Protein AF-A0A7K3A2Q9-F1 (afdb_monomer)

Structure (mmCIF, N/CA/C/O backbone):
data_AF-A0A7K3A2Q9-F1
#
_entry.id   AF-A0A7K3A2Q9-F1
#
loop_
_atom_site.group_PDB
_atom_site.id
_atom_site.type_symbol
_atom_site.label_atom_id
_atom_site.label_alt_id
_atom_site.label_comp_id
_atom_site.label_asym_id
_atom_site.label_entity_id
_atom_site.label_seq_id
_atom_site.pdbx_PDB_ins_code
_atom_site.Cartn_x
_atom_site.Cartn_y
_atom_site.Cartn_z
_atom_site.occupancy
_atom_site.B_iso_or_equiv
_atom_site.auth_seq_id
_atom_site.auth_comp_id
_atom_site.auth_asym_id
_atom_site.auth_atom_id
_atom_site.pdbx_PDB_model_num
ATOM 1 N N . MET A 1 1 ? -12.074 42.779 8.458 1.00 55.81 1 MET A N 1
ATOM 2 C CA . MET A 1 1 ? -11.005 41.760 8.423 1.00 55.81 1 MET A CA 1
ATOM 3 C C . MET A 1 1 ? -11.491 40.590 9.253 1.00 55.81 1 MET A C 1
ATOM 5 O O . MET A 1 1 ? -11.545 40.729 10.466 1.00 55.81 1 MET A O 1
ATOM 9 N N . SER A 1 2 ? -11.960 39.518 8.614 1.00 61.59 2 SER A N 1
ATOM 10 C CA . SER A 1 2 ? -12.321 38.290 9.330 1.00 61.59 2 SER A CA 1
ATOM 11 C C . SER A 1 2 ? -11.046 37.541 9.696 1.00 61.59 2 SER A C 1
ATOM 13 O O . SER A 1 2 ? -10.139 37.434 8.872 1.00 61.59 2 SER A O 1
ATOM 15 N N . GLU A 1 3 ? -10.976 37.063 10.931 1.00 60.19 3 GLU A N 1
ATOM 16 C CA . GLU A 1 3 ? -9.910 36.188 11.411 1.00 60.19 3 GLU A CA 1
ATOM 17 C C . GLU A 1 3 ? -9.916 34.888 10.581 1.00 60.19 3 GLU A C 1
ATOM 19 O O . GLU A 1 3 ? -11.001 34.361 10.300 1.00 60.19 3 GLU A O 1
ATOM 24 N N . PRO A 1 4 ? -8.758 34.387 10.110 1.00 59.84 4 PRO A N 1
ATOM 25 C CA . PRO A 1 4 ? -8.719 33.116 9.398 1.00 59.84 4 PRO A CA 1
ATOM 26 C C . PRO A 1 4 ? -9.233 32.008 10.323 1.00 59.84 4 PRO A C 1
ATOM 28 O O . PRO A 1 4 ? -8.858 31.946 11.493 1.00 59.84 4 PRO A O 1
ATOM 31 N N . ALA A 1 5 ? -10.105 31.139 9.801 1.00 63.72 5 ALA A N 1
ATOM 32 C CA . ALA A 1 5 ? -10.581 29.979 10.547 1.00 63.72 5 ALA A CA 1
ATOM 33 C C . ALA A 1 5 ? -9.376 29.172 11.066 1.00 63.72 5 ALA A C 1
ATOM 35 O O . ALA A 1 5 ? -8.396 29.020 10.328 1.00 63.72 5 ALA A O 1
ATOM 36 N N . PRO A 1 6 ? -9.417 28.661 12.310 1.00 59.66 6 PRO A N 1
ATOM 37 C CA . PRO A 1 6 ? -8.293 27.933 12.876 1.00 59.66 6 PRO A CA 1
ATOM 38 C C . PRO A 1 6 ? -7.925 26.760 11.966 1.00 59.66 6 PRO A C 1
ATOM 40 O O . PRO A 1 6 ? -8.789 25.977 11.561 1.00 59.66 6 PRO A O 1
ATOM 43 N N . SER A 1 7 ? -6.636 26.644 11.644 1.00 63.34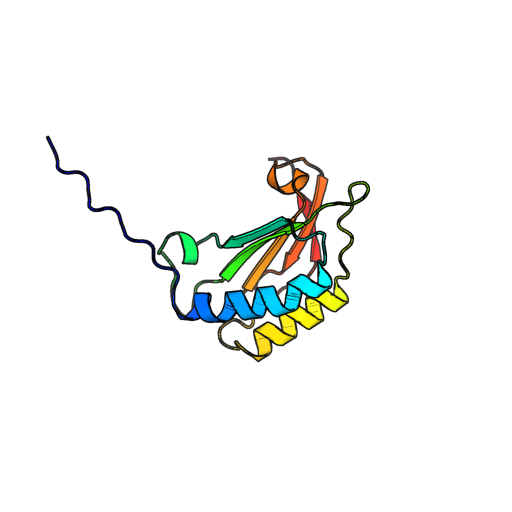 7 SER A N 1
ATOM 44 C CA . SER A 1 7 ? -6.084 25.534 10.874 1.00 63.34 7 SER A CA 1
ATOM 45 C C . SER A 1 7 ? -6.502 24.222 11.533 1.00 63.34 7 SER A C 1
ATOM 47 O O . SER A 1 7 ? -6.108 23.937 12.666 1.00 63.34 7 SER A O 1
ATOM 49 N N . ARG A 1 8 ? -7.326 23.418 10.854 1.00 66.94 8 ARG A N 1
ATOM 50 C CA . ARG A 1 8 ? -7.749 22.118 11.382 1.00 66.94 8 ARG A CA 1
ATOM 51 C C . ARG A 1 8 ? -6.508 21.234 11.491 1.00 66.94 8 ARG A C 1
ATOM 53 O O . ARG A 1 8 ? -5.922 20.864 10.478 1.00 66.94 8 ARG A O 1
ATOM 60 N N . GLN A 1 9 ? -6.089 20.919 12.713 1.00 69.69 9 GLN A N 1
ATOM 61 C CA . GLN A 1 9 ? -4.952 20.034 12.944 1.00 69.69 9 GLN A CA 1
ATOM 62 C C . GLN A 1 9 ? -5.356 18.606 12.570 1.00 69.69 9 GLN A C 1
ATOM 64 O O . GLN A 1 9 ? -6.026 17.909 13.334 1.00 69.69 9 GLN A O 1
ATOM 69 N N . ILE A 1 10 ? -4.984 18.175 11.367 1.00 83.88 10 ILE A N 1
ATOM 70 C CA . ILE A 1 10 ? -5.232 16.809 10.917 1.00 83.88 10 ILE A CA 1
ATOM 71 C C . ILE A 1 10 ? -4.251 15.893 11.648 1.00 83.88 10 ILE A C 1
ATOM 73 O O . ILE A 1 10 ? -3.036 16.047 11.550 1.00 83.88 10 ILE A O 1
ATOM 77 N N . THR A 1 11 ? -4.793 14.951 12.416 1.00 90.31 11 THR A N 1
ATOM 78 C CA . THR A 1 11 ? -4.011 13.936 13.122 1.00 90.31 11 THR A CA 1
ATOM 79 C C . THR A 1 11 ? -4.411 12.567 12.607 1.00 90.31 11 THR A C 1
ATOM 81 O O . THR A 1 11 ? -5.581 12.196 12.690 1.00 90.31 11 THR A O 1
ATOM 84 N N . VAL A 1 12 ? -3.436 11.797 12.122 1.00 94.81 12 VAL A N 1
ATOM 85 C CA . VAL A 1 12 ? -3.676 10.418 11.686 1.00 94.81 12 VAL A CA 1
ATOM 86 C C . VAL A 1 12 ? -4.189 9.592 12.879 1.00 94.81 12 VAL A C 1
ATOM 88 O O . VAL A 1 12 ? -3.532 9.576 13.931 1.00 94.81 12 VAL A O 1
ATOM 91 N N . PRO A 1 13 ? -5.330 8.886 12.750 1.00 95.50 13 PRO A N 1
ATOM 92 C CA . PRO A 1 13 ? -5.913 8.112 13.842 1.00 95.50 13 PRO A CA 1
ATOM 93 C C . PRO A 1 13 ? -4.936 7.087 14.428 1.00 95.50 13 PRO A C 1
ATOM 95 O O . PRO A 1 13 ? -4.197 6.424 13.702 1.00 95.50 13 PRO A O 1
ATOM 98 N N . VAL A 1 14 ? -4.970 6.885 15.750 1.00 95.62 14 VAL A N 1
ATOM 99 C CA . VAL A 1 14 ? -4.064 5.945 16.448 1.00 95.62 14 VAL A CA 1
ATOM 100 C C . VAL A 1 14 ? -4.160 4.521 15.893 1.00 95.62 14 VAL A C 1
ATOM 102 O O . VAL A 1 14 ? -3.146 3.838 15.803 1.00 95.62 14 VAL A O 1
ATOM 105 N N . SER A 1 15 ? -5.358 4.072 15.507 1.00 95.50 15 SER A N 1
ATOM 106 C CA . SER A 1 15 ? -5.550 2.758 14.882 1.00 95.50 15 SER A CA 1
ATOM 107 C C . SER A 1 15 ? -4.810 2.643 13.551 1.00 95.50 15 SER A C 1
ATOM 109 O O . SER A 1 15 ? -4.138 1.647 13.333 1.00 95.50 15 SER A O 1
ATOM 111 N N . VAL A 1 16 ? -4.860 3.680 12.711 1.00 97.12 16 VAL A N 1
ATOM 112 C CA . VAL A 1 16 ? -4.147 3.726 11.424 1.00 97.12 16 VAL A CA 1
ATOM 113 C C . VAL A 1 16 ? -2.636 3.761 11.659 1.00 97.12 16 VAL A C 1
ATOM 115 O O . VAL A 1 16 ? -1.899 2.959 11.095 1.00 97.12 16 VAL A O 1
ATOM 118 N N . ARG A 1 17 ? -2.166 4.608 12.586 1.00 96.50 17 ARG A N 1
ATOM 119 C CA . ARG A 1 17 ? -0.741 4.714 12.957 1.00 96.50 17 ARG A CA 1
ATOM 120 C C . ARG A 1 17 ? -0.123 3.404 13.455 1.00 96.50 17 ARG A C 1
ATOM 122 O O . ARG A 1 17 ? 1.095 3.283 13.424 1.00 96.50 17 ARG A O 1
ATOM 129 N N . ARG A 1 18 ? -0.932 2.461 13.946 1.00 96.25 18 ARG A N 1
ATOM 130 C CA . ARG A 1 18 ? -0.473 1.126 14.360 1.00 96.25 18 ARG A CA 1
ATOM 131 C C . ARG A 1 18 ? -0.341 0.155 13.188 1.00 96.25 18 ARG A C 1
ATOM 133 O O . ARG A 1 18 ? 0.534 -0.693 13.236 1.00 96.25 18 ARG A O 1
ATOM 140 N N . VAL A 1 19 ? -1.174 0.289 12.157 1.00 97.88 19 VAL A N 1
ATOM 141 C CA . VAL A 1 19 ? -1.143 -0.589 10.976 1.00 97.88 19 VAL A CA 1
ATOM 142 C C . VAL A 1 19 ? -0.002 -0.209 10.033 1.00 97.88 19 VAL A C 1
ATOM 144 O O . VAL A 1 19 ? 0.670 -1.090 9.513 1.00 97.88 19 VAL A O 1
ATOM 147 N N . LEU A 1 20 ? 0.241 1.092 9.820 1.00 97.50 20 LEU A N 1
ATOM 148 C CA . LEU A 1 20 ? 1.189 1.560 8.796 1.00 97.50 20 LEU A CA 1
ATOM 149 C C . LEU A 1 20 ? 2.625 1.019 8.958 1.00 97.50 20 LEU A C 1
ATOM 151 O O . LEU A 1 20 ? 3.186 0.579 7.955 1.00 97.50 20 LEU A O 1
ATOM 155 N N . PRO A 1 21 ? 3.239 0.995 10.159 1.00 97.25 21 PRO A N 1
ATOM 156 C CA . PRO A 1 21 ? 4.584 0.440 10.320 1.00 97.25 21 PRO A CA 1
ATOM 157 C C . PRO A 1 21 ? 4.644 -1.059 10.022 1.00 97.25 21 PRO A C 1
ATOM 159 O O . PRO A 1 21 ? 5.589 -1.513 9.381 1.00 97.25 21 PRO A O 1
ATOM 162 N N . ASP A 1 22 ? 3.628 -1.817 10.440 1.00 97.94 22 ASP A N 1
ATOM 163 C CA . ASP A 1 22 ? 3.551 -3.259 10.195 1.00 97.94 22 ASP A CA 1
ATOM 164 C C . ASP A 1 22 ? 3.330 -3.551 8.708 1.00 97.94 22 ASP A C 1
ATOM 166 O O . ASP A 1 22 ? 3.957 -4.458 8.161 1.00 97.94 22 ASP A O 1
ATOM 170 N N . LEU A 1 23 ? 2.500 -2.741 8.039 1.00 98.06 23 LEU A N 1
ATOM 171 C CA . LEU A 1 23 ? 2.308 -2.796 6.592 1.00 98.06 23 LEU A CA 1
ATOM 172 C C . LEU A 1 23 ? 3.633 -2.577 5.862 1.00 98.06 23 LEU A C 1
ATOM 174 O O . LEU A 1 23 ? 4.044 -3.433 5.085 1.00 98.06 23 LEU A O 1
ATOM 178 N N . LEU A 1 24 ? 4.326 -1.471 6.149 1.00 97.31 24 LEU A N 1
ATOM 179 C CA . LEU A 1 24 ? 5.605 -1.155 5.511 1.00 97.31 24 LEU A CA 1
ATOM 180 C C . LEU A 1 24 ? 6.669 -2.214 5.802 1.00 97.31 24 LEU A C 1
ATOM 182 O O . LEU A 1 24 ? 7.369 -2.634 4.887 1.00 97.31 24 LEU A O 1
ATOM 186 N N . THR A 1 25 ? 6.749 -2.702 7.040 1.00 97.75 25 THR A N 1
ATOM 187 C CA . THR A 1 25 ? 7.682 -3.773 7.425 1.00 97.75 25 THR A CA 1
ATOM 188 C C . THR A 1 25 ? 7.412 -5.067 6.656 1.00 97.75 25 THR A C 1
ATOM 190 O O . THR A 1 25 ? 8.350 -5.779 6.306 1.00 97.75 25 THR A O 1
ATOM 193 N N . ALA A 1 26 ? 6.145 -5.381 6.375 1.00 97.88 26 ALA A N 1
ATOM 194 C CA . ALA A 1 26 ? 5.778 -6.588 5.647 1.00 97.88 26 ALA A CA 1
ATOM 195 C C . ALA A 1 26 ? 6.043 -6.482 4.137 1.00 97.88 26 ALA A C 1
ATOM 197 O O . ALA A 1 26 ? 6.467 -7.467 3.539 1.00 97.88 26 ALA A O 1
ATOM 198 N N . VAL A 1 27 ? 5.794 -5.319 3.525 1.00 97.62 27 VAL A N 1
ATOM 199 C CA . VAL A 1 27 ? 5.837 -5.161 2.057 1.00 97.62 27 VAL A CA 1
ATOM 200 C C . VAL A 1 27 ? 7.175 -4.639 1.538 1.00 97.62 27 VAL A C 1
ATOM 202 O O . VAL A 1 27 ? 7.551 -4.971 0.418 1.00 97.62 27 VAL A O 1
ATOM 205 N N . ALA A 1 28 ? 7.922 -3.856 2.326 1.00 96.81 28 ALA A N 1
ATOM 206 C CA . ALA A 1 28 ? 9.203 -3.296 1.892 1.00 96.81 28 ALA A CA 1
ATOM 207 C C . ALA A 1 28 ? 10.220 -4.363 1.442 1.00 96.81 28 ALA A C 1
ATOM 209 O O . ALA A 1 28 ? 10.868 -4.129 0.427 1.00 96.81 28 ALA A O 1
ATOM 210 N N . PRO A 1 29 ? 10.339 -5.545 2.085 1.00 97.06 29 PRO A N 1
ATOM 211 C CA . PRO A 1 29 ? 11.229 -6.601 1.598 1.00 97.06 29 PRO A CA 1
ATOM 212 C C . PRO A 1 29 ? 10.829 -7.169 0.229 1.00 97.06 29 PRO A C 1
ATOM 214 O O . PRO A 1 29 ? 11.706 -7.541 -0.542 1.00 97.06 29 PRO A O 1
ATOM 217 N N . VAL A 1 30 ? 9.526 -7.213 -0.076 1.00 96.75 30 VAL A N 1
ATOM 218 C CA . VAL A 1 30 ? 8.997 -7.724 -1.354 1.00 96.75 30 VAL A CA 1
ATOM 219 C C . VAL A 1 30 ? 9.222 -6.708 -2.477 1.00 96.75 30 VAL A C 1
ATOM 221 O O . VAL A 1 30 ? 9.591 -7.059 -3.594 1.00 96.75 30 VAL A O 1
ATOM 224 N N . VAL A 1 31 ? 9.043 -5.417 -2.175 1.00 96.19 31 VAL A N 1
ATOM 225 C CA . VAL A 1 31 ? 9.321 -4.325 -3.124 1.00 96.19 31 VAL A CA 1
ATOM 226 C C . VAL A 1 31 ? 10.834 -4.130 -3.321 1.00 96.19 31 VAL A C 1
ATOM 228 O O . VAL A 1 31 ? 11.297 -3.830 -4.427 1.00 96.19 31 VAL A O 1
ATOM 231 N N . GLY A 1 32 ? 11.614 -4.326 -2.258 1.00 95.31 32 GLY A N 1
ATOM 232 C CA . GLY A 1 32 ? 13.066 -4.183 -2.229 1.00 95.31 32 GLY A CA 1
ATOM 233 C C . GLY A 1 32 ? 13.531 -2.753 -2.511 1.00 95.31 32 GLY A C 1
ATOM 234 O O . GLY A 1 32 ? 12.842 -1.776 -2.220 1.00 95.31 32 GLY A O 1
ATOM 235 N N . GLU A 1 33 ? 14.693 -2.637 -3.155 1.00 94.88 33 GLU A N 1
ATOM 236 C CA . GLU A 1 33 ? 15.327 -1.362 -3.540 1.00 94.88 33 GLU A CA 1
ATOM 237 C C . GLU A 1 33 ? 14.496 -0.520 -4.530 1.00 94.88 33 GLU A C 1
ATOM 239 O O . GLU A 1 33 ? 14.868 0.599 -4.873 1.00 94.88 33 GLU A O 1
ATOM 244 N N . ARG A 1 34 ? 13.363 -1.046 -5.015 1.00 94.81 34 ARG A N 1
ATOM 245 C CA . ARG A 1 34 ? 12.446 -0.325 -5.907 1.00 94.81 34 ARG A CA 1
ATOM 246 C C . ARG A 1 34 ? 11.462 0.561 -5.150 1.00 94.81 34 ARG A C 1
ATOM 248 O O . ARG A 1 34 ? 10.707 1.281 -5.796 1.00 94.81 34 ARG A O 1
ATOM 255 N N . LEU A 1 35 ? 11.422 0.505 -3.819 1.00 96.19 35 LEU A N 1
ATOM 256 C CA . LEU A 1 35 ? 10.512 1.323 -3.026 1.00 96.19 35 LEU A CA 1
ATOM 257 C C . LEU A 1 35 ? 10.905 2.803 -3.132 1.00 96.19 35 LEU A C 1
ATOM 259 O O . LEU A 1 35 ? 11.940 3.219 -2.623 1.00 96.19 35 LEU A O 1
ATOM 263 N N . ILE A 1 36 ? 10.050 3.606 -3.763 1.00 95.25 36 ILE A N 1
ATOM 264 C CA . ILE A 1 36 ? 10.233 5.061 -3.873 1.00 95.25 36 ILE A CA 1
ATOM 265 C C . ILE A 1 36 ? 9.700 5.750 -2.616 1.00 95.25 36 ILE A C 1
ATOM 267 O O . ILE A 1 36 ? 10.293 6.698 -2.106 1.00 95.25 36 ILE A O 1
ATOM 271 N N . GLY A 1 37 ? 8.559 5.280 -2.117 1.00 94.94 37 GLY A N 1
ATOM 272 C CA . GLY A 1 37 ? 7.894 5.862 -0.962 1.00 94.94 37 GLY A CA 1
ATOM 273 C C . GLY A 1 37 ? 6.508 5.277 -0.739 1.00 94.94 37 GLY A C 1
ATOM 274 O O . GLY A 1 37 ? 6.013 4.486 -1.542 1.00 94.94 37 GLY A O 1
ATOM 275 N N . ALA A 1 38 ? 5.889 5.682 0.366 1.00 97.12 38 ALA A N 1
ATOM 276 C CA . ALA A 1 38 ? 4.514 5.345 0.689 1.00 97.12 38 ALA A CA 1
ATOM 277 C C . ALA A 1 38 ? 3.770 6.587 1.184 1.00 97.12 38 ALA A C 1
ATOM 279 O O . ALA A 1 38 ? 4.280 7.332 2.024 1.00 97.12 38 ALA A O 1
ATOM 280 N N . TRP A 1 39 ? 2.555 6.786 0.683 1.00 97.00 39 TRP A N 1
ATOM 281 C CA . TRP A 1 39 ? 1.704 7.923 1.008 1.00 97.00 39 TRP A CA 1
ATOM 282 C C . TRP A 1 39 ? 0.367 7.431 1.544 1.00 97.00 39 TRP A C 1
ATOM 284 O O . TRP A 1 39 ? -0.312 6.634 0.905 1.00 97.00 39 TRP A O 1
ATOM 294 N N . LEU A 1 40 ? -0.011 7.928 2.720 1.00 97.56 40 LEU A N 1
ATOM 295 C CA . LEU A 1 40 ? -1.367 7.800 3.241 1.00 97.56 40 LEU A CA 1
ATOM 296 C C . LEU A 1 40 ? -2.231 8.884 2.597 1.00 97.56 40 LEU A C 1
ATOM 298 O O . LEU A 1 40 ? -1.852 10.058 2.614 1.00 97.56 40 LEU A O 1
ATOM 302 N N . TYR A 1 41 ? -3.394 8.506 2.089 1.00 95.69 41 TYR A N 1
ATOM 303 C CA . TYR A 1 41 ? -4.372 9.445 1.559 1.00 95.69 41 TYR A CA 1
ATOM 304 C C . TYR A 1 41 ? -5.766 9.146 2.124 1.00 95.69 41 TYR A C 1
ATOM 306 O O . TYR A 1 41 ? -5.902 8.491 3.161 1.00 95.69 41 TYR A O 1
ATOM 314 N N . GLY A 1 42 ? -6.792 9.745 1.524 1.00 95.62 42 GLY A N 1
ATOM 315 C CA . GLY A 1 42 ? -8.176 9.516 1.917 1.00 95.62 42 GLY A CA 1
ATOM 316 C C . GLY A 1 42 ? -8.506 9.984 3.335 1.00 95.62 42 GLY A C 1
ATOM 317 O O . GLY A 1 42 ? -7.922 10.932 3.871 1.00 95.62 42 GLY A O 1
ATOM 318 N N . SER A 1 43 ? -9.496 9.331 3.940 1.00 96.81 43 SER A N 1
ATOM 319 C CA . SER A 1 43 ? -10.169 9.815 5.157 1.00 96.81 43 SER A CA 1
ATOM 320 C C . SER A 1 43 ? -9.235 9.966 6.369 1.00 96.81 43 SER A C 1
ATOM 322 O O . SER A 1 43 ? -9.378 10.896 7.174 1.00 96.81 43 SER A O 1
ATOM 324 N N . ALA A 1 44 ? -8.231 9.090 6.484 1.00 96.00 44 ALA A N 1
ATOM 325 C CA . ALA A 1 44 ? -7.223 9.117 7.543 1.00 96.00 44 ALA A CA 1
ATOM 326 C C . ALA A 1 44 ? -6.241 10.291 7.414 1.00 96.00 44 ALA A C 1
ATOM 328 O O . ALA A 1 44 ? -5.721 10.757 8.432 1.00 96.00 44 ALA A O 1
ATOM 329 N N . ALA A 1 45 ? -6.010 10.776 6.192 1.00 95.75 45 ALA A N 1
ATOM 330 C CA . ALA A 1 45 ? -5.140 11.912 5.903 1.00 95.75 45 ALA A CA 1
ATOM 331 C C . ALA A 1 45 ? -5.887 13.257 5.869 1.00 95.75 45 ALA A C 1
ATOM 333 O O . ALA A 1 45 ? -5.260 14.297 6.045 1.00 95.75 45 ALA A O 1
ATOM 334 N N . THR A 1 46 ? -7.210 13.258 5.671 1.00 93.94 46 THR A N 1
ATOM 335 C CA . THR A 1 46 ? -8.035 14.482 5.589 1.00 93.94 46 THR A CA 1
ATOM 336 C C . THR A 1 46 ? -8.789 14.812 6.883 1.00 93.94 46 THR A C 1
ATOM 338 O O . THR A 1 46 ? -9.317 15.914 7.033 1.00 93.94 46 THR A O 1
ATOM 341 N N . GLY A 1 47 ? -8.818 13.891 7.852 1.00 91.94 47 GLY A N 1
ATOM 342 C CA . GLY A 1 47 ? -9.466 14.092 9.153 1.00 91.94 47 GLY A CA 1
ATOM 343 C C . GLY A 1 47 ? -10.959 13.747 9.178 1.00 91.94 47 GLY A C 1
ATOM 344 O O . GLY A 1 47 ? -11.663 14.194 10.087 1.00 91.94 47 GLY A O 1
ATOM 345 N N . SER A 1 48 ? -11.431 12.962 8.205 1.00 94.00 48 SER A N 1
ATOM 346 C CA . SER A 1 48 ? -12.796 12.423 8.122 1.00 94.00 48 SER A CA 1
ATOM 347 C C . SER A 1 48 ? -12.864 10.912 8.385 1.00 94.00 48 SER A C 1
ATOM 349 O O . SER A 1 48 ? -13.812 10.258 7.969 1.00 94.00 48 SER A O 1
ATOM 351 N N . PHE A 1 49 ? -11.846 10.337 9.030 1.00 96.19 49 PHE A N 1
ATOM 352 C CA . PHE A 1 49 ? -11.789 8.905 9.323 1.00 96.19 49 PHE A CA 1
ATOM 353 C C . PHE A 1 49 ? -12.800 8.491 10.395 1.00 96.19 49 PHE A C 1
ATOM 355 O O . PHE A 1 49 ? -12.763 8.975 11.530 1.00 96.19 49 PHE A O 1
ATOM 362 N N . GLU A 1 50 ? -13.630 7.511 10.064 1.00 96.12 50 GLU A N 1
ATOM 363 C CA . GLU A 1 50 ? -14.631 6.923 10.940 1.00 96.12 50 GLU A CA 1
ATOM 364 C C . GLU A 1 50 ? -14.195 5.531 11.401 1.00 96.12 50 GLU A C 1
ATOM 366 O O . GLU A 1 50 ? -13.992 4.598 10.620 1.00 96.12 50 GLU A O 1
ATOM 371 N N . ARG A 1 51 ? -14.051 5.361 12.718 1.00 94.25 51 ARG A N 1
ATOM 372 C CA . ARG A 1 51 ? -13.642 4.080 13.302 1.00 94.25 51 ARG A CA 1
ATOM 373 C C . ARG A 1 51 ? -14.674 2.997 12.988 1.00 94.25 51 ARG A C 1
ATOM 375 O O . ARG A 1 51 ? -15.836 3.134 13.344 1.00 94.25 51 ARG A O 1
ATOM 382 N N . GLY A 1 52 ? -14.210 1.880 12.437 1.00 93.38 52 GLY A N 1
ATOM 383 C CA . GLY A 1 52 ? -15.065 0.733 12.122 1.00 93.38 52 GLY A CA 1
ATOM 384 C C . GLY A 1 52 ? -15.736 0.837 10.753 1.00 93.38 52 GLY A C 1
ATOM 385 O O . GLY A 1 52 ? -16.213 -0.176 10.264 1.00 93.38 52 GLY A O 1
ATOM 386 N N . VAL A 1 53 ? -15.677 2.007 10.110 1.00 95.38 53 VAL A N 1
ATOM 387 C CA . VAL A 1 53 ? -16.264 2.257 8.789 1.00 95.38 53 VAL A CA 1
ATOM 388 C C . VAL A 1 53 ? -15.169 2.507 7.762 1.00 95.38 53 VAL A C 1
ATOM 390 O O . VAL A 1 53 ? -15.045 1.731 6.831 1.00 95.38 53 VAL A O 1
ATOM 393 N N . SER A 1 54 ? -14.319 3.513 7.976 1.00 97.19 54 SER A N 1
ATOM 394 C CA . SER A 1 54 ? -13.321 3.931 6.991 1.00 97.19 54 SER A CA 1
ATOM 395 C C . SER A 1 54 ? -12.203 2.916 6.765 1.00 97.19 54 SER A C 1
ATOM 397 O O . SER A 1 54 ? -11.759 2.231 7.705 1.00 97.19 54 SER A O 1
ATOM 399 N N . ASP A 1 55 ? -11.716 2.928 5.528 1.00 97.56 55 ASP A N 1
ATOM 400 C CA . ASP A 1 55 ? -10.555 2.189 5.054 1.00 97.56 55 ASP A CA 1
ATOM 401 C C . ASP A 1 55 ? -9.242 2.922 5.353 1.00 97.56 55 ASP A C 1
ATOM 403 O O . ASP A 1 55 ? -9.214 4.087 5.772 1.00 97.56 55 ASP A O 1
ATOM 407 N N . ILE A 1 56 ? -8.136 2.196 5.206 1.00 97.81 56 ILE A N 1
ATOM 408 C CA . ILE A 1 56 ? -6.781 2.742 5.194 1.00 97.81 56 ILE A CA 1
ATOM 409 C C . ILE A 1 56 ?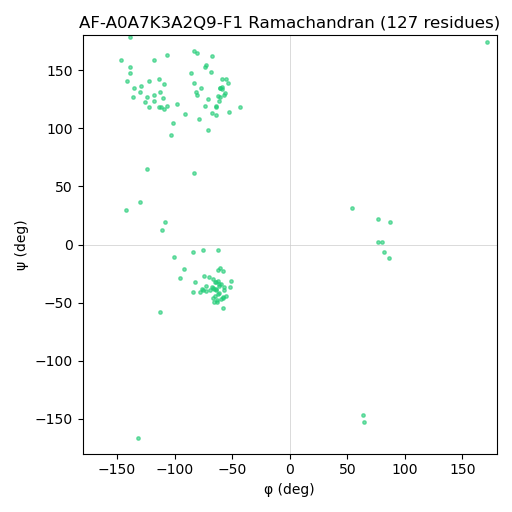 -6.332 2.809 3.739 1.00 97.81 56 ILE A C 1
ATOM 411 O O . ILE A 1 56 ? -5.967 1.780 3.181 1.00 97.81 56 ILE A O 1
ATOM 415 N N . ASP A 1 57 ? -6.326 4.015 3.176 1.00 98.19 57 ASP A N 1
ATOM 416 C CA . ASP A 1 57 ? -5.947 4.266 1.786 1.00 98.19 57 ASP A CA 1
ATOM 417 C C . ASP A 1 57 ? -4.445 4.573 1.685 1.00 98.19 57 ASP A C 1
ATOM 419 O O . ASP A 1 57 ? -3.966 5.599 2.189 1.00 98.19 57 ASP A O 1
ATOM 423 N N . VAL A 1 58 ? -3.673 3.682 1.062 1.00 98.25 58 VAL A N 1
ATOM 424 C CA . VAL A 1 58 ? -2.216 3.821 0.928 1.00 98.25 58 VAL A CA 1
ATOM 425 C C . VAL A 1 58 ? -1.776 3.645 -0.520 1.00 98.25 58 VAL A C 1
ATOM 427 O O . VAL A 1 58 ? -2.193 2.741 -1.235 1.00 98.25 58 VAL A O 1
ATOM 430 N N . LEU A 1 59 ? -0.882 4.522 -0.955 1.00 97.94 59 LEU A N 1
ATOM 431 C CA . LEU A 1 59 ? -0.210 4.448 -2.241 1.00 97.94 59 LEU A CA 1
ATOM 432 C 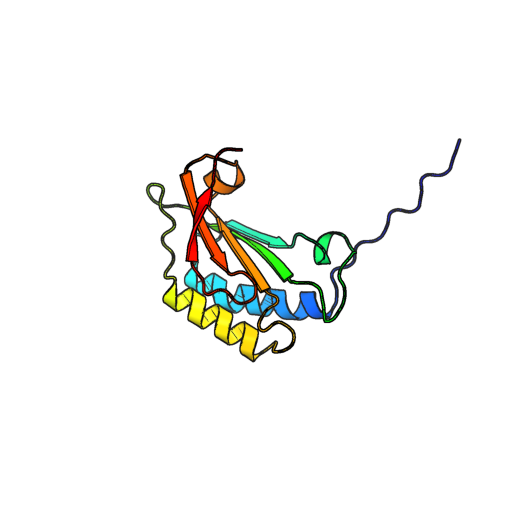C . LEU A 1 59 ? 1.262 4.115 -2.005 1.00 97.94 59 LEU A C 1
ATOM 434 O O . LEU A 1 59 ? 1.939 4.829 -1.267 1.00 97.94 59 LEU A O 1
ATOM 438 N N . ILE A 1 60 ? 1.769 3.064 -2.640 1.00 98.06 60 ILE A N 1
ATOM 439 C CA . ILE A 1 60 ? 3.177 2.670 -2.617 1.00 98.06 60 ILE A CA 1
ATOM 440 C C . ILE A 1 60 ? 3.781 2.936 -3.994 1.00 98.06 60 ILE A C 1
ATOM 442 O O . ILE A 1 60 ? 3.401 2.332 -4.996 1.00 98.06 60 ILE A O 1
ATOM 446 N N . GLY A 1 61 ? 4.749 3.846 -4.032 1.00 97.19 61 GLY A N 1
ATOM 447 C CA . GLY A 1 61 ? 5.507 4.166 -5.234 1.00 97.19 61 GLY A CA 1
ATOM 448 C C . GLY A 1 61 ? 6.601 3.136 -5.467 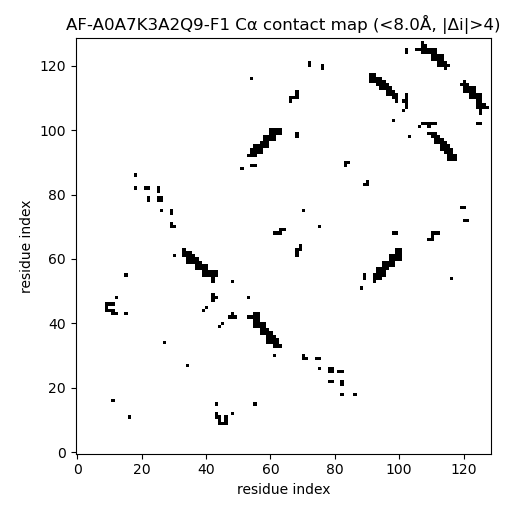1.00 97.19 61 GLY A C 1
ATOM 449 O O . GLY A 1 61 ? 7.401 2.876 -4.566 1.00 97.19 61 GLY A O 1
ATOM 450 N N . VAL A 1 62 ? 6.661 2.584 -6.676 1.00 97.25 62 VAL A N 1
ATOM 451 C CA . VAL A 1 62 ? 7.608 1.522 -7.037 1.00 97.25 62 VAL A CA 1
ATOM 452 C C . VAL A 1 62 ? 8.333 1.866 -8.331 1.00 97.25 62 VAL A C 1
ATOM 454 O O . VAL A 1 62 ? 7.712 2.218 -9.326 1.00 97.25 62 VAL A O 1
ATOM 457 N N . ALA A 1 63 ? 9.657 1.751 -8.354 1.00 94.69 63 ALA A N 1
ATOM 458 C CA . ALA A 1 63 ? 10.425 1.902 -9.581 1.00 94.69 63 ALA A CA 1
ATOM 459 C C . ALA A 1 63 ? 10.063 0.781 -10.575 1.00 94.69 63 ALA A C 1
ATOM 461 O O . ALA A 1 63 ? 10.264 -0.401 -10.288 1.00 94.69 63 ALA A O 1
ATOM 462 N N . ALA A 1 64 ? 9.527 1.160 -11.739 1.00 91.06 64 ALA A N 1
ATOM 463 C CA . ALA A 1 64 ? 9.251 0.235 -12.836 1.00 91.06 64 ALA A CA 1
ATOM 464 C C . ALA A 1 64 ? 10.542 -0.218 -13.527 1.00 91.06 64 ALA A C 1
ATOM 466 O O . ALA A 1 64 ? 11.542 0.503 -13.548 1.00 91.06 64 ALA A O 1
ATOM 467 N N . VAL A 1 65 ? 10.488 -1.396 -14.146 1.00 87.94 65 VAL A N 1
ATOM 468 C CA . VAL A 1 65 ? 11.559 -1.933 -14.992 1.00 87.94 65 VAL A CA 1
ATOM 469 C C . VAL A 1 65 ? 10.943 -2.268 -16.340 1.00 87.94 65 VAL A C 1
ATOM 471 O O . VAL A 1 65 ? 9.966 -3.003 -16.394 1.00 87.94 65 VAL A O 1
ATOM 474 N N . GLU A 1 66 ? 11.479 -1.685 -17.414 1.00 86.75 66 GLU A N 1
ATOM 475 C CA . GLU A 1 66 ? 11.010 -1.927 -18.792 1.00 86.75 66 GLU A CA 1
ATOM 476 C C . GLU A 1 66 ? 9.500 -1.684 -18.997 1.00 86.75 66 GLU A C 1
ATOM 478 O O . GLU A 1 66 ? 8.856 -2.318 -19.824 1.00 86.75 66 GLU A O 1
ATOM 483 N N . GLY A 1 67 ? 8.926 -0.735 -18.248 1.00 83.06 67 GLY A N 1
ATOM 484 C CA . GLY A 1 67 ? 7.500 -0.399 -18.326 1.00 83.06 67 GLY A CA 1
ATOM 485 C C . GLY A 1 67 ? 6.576 -1.352 -17.565 1.00 83.06 67 GLY A C 1
ATOM 486 O O . GLY A 1 67 ? 5.368 -1.135 -17.564 1.00 83.06 67 GLY A O 1
ATOM 487 N N . GLU A 1 68 ? 7.129 -2.352 -16.881 1.00 87.62 68 GLU A N 1
ATOM 488 C CA . GLU A 1 68 ? 6.393 -3.307 -16.057 1.00 87.62 68 GLU A CA 1
ATOM 489 C C . GLU A 1 68 ? 6.595 -3.038 -14.561 1.00 87.62 68 GLU A C 1
ATOM 491 O O . GLU A 1 68 ? 7.528 -2.340 -14.139 1.00 87.62 68 GLU A O 1
ATOM 496 N N . LEU A 1 69 ? 5.703 -3.609 -13.748 1.00 91.31 69 LEU A N 1
ATOM 497 C CA . LEU A 1 69 ? 5.778 -3.568 -12.290 1.00 91.31 69 LEU A CA 1
ATOM 498 C C . LEU A 1 69 ? 6.285 -4.928 -11.771 1.00 91.31 69 LEU A C 1
ATOM 500 O O . LEU A 1 69 ? 5.486 -5.851 -11.614 1.00 91.31 69 LEU A O 1
ATOM 504 N N . PRO A 1 70 ? 7.599 -5.098 -11.529 1.00 90.00 70 PRO A N 1
ATOM 505 C CA . PRO A 1 70 ? 8.196 -6.405 -11.254 1.00 90.00 70 PRO A CA 1
ATOM 506 C C . PRO A 1 70 ? 8.031 -6.795 -9.778 1.00 90.00 70 PRO A C 1
ATOM 508 O O . PRO A 1 70 ? 9.015 -6.921 -9.047 1.00 90.00 70 PRO A O 1
ATOM 511 N N . LEU A 1 71 ? 6.785 -6.928 -9.328 1.00 94.44 71 LEU A N 1
ATOM 512 C CA . LEU A 1 71 ? 6.444 -7.370 -7.980 1.00 94.44 71 LEU A CA 1
ATOM 513 C C . LEU A 1 71 ? 5.836 -8.768 -8.020 1.00 94.44 71 LEU A C 1
ATOM 515 O O . LEU A 1 71 ? 5.001 -9.065 -8.873 1.00 94.44 71 LEU A O 1
ATOM 519 N N . ASP A 1 72 ? 6.231 -9.608 -7.068 1.00 94.06 72 ASP A N 1
ATOM 520 C CA . ASP A 1 72 ? 5.608 -10.912 -6.868 1.00 94.06 72 ASP A CA 1
ATOM 521 C C . ASP A 1 72 ? 4.282 -10.729 -6.116 1.00 94.06 72 ASP A C 1
ATOM 523 O O . ASP A 1 72 ? 4.253 -10.399 -4.927 1.00 94.06 72 ASP A O 1
ATOM 527 N N . SER A 1 73 ? 3.166 -10.922 -6.822 1.00 93.00 73 SER A N 1
ATOM 528 C CA . SER A 1 73 ? 1.829 -10.777 -6.246 1.00 93.00 73 SER A CA 1
ATOM 529 C C . SER A 1 73 ? 1.561 -11.779 -5.119 1.00 93.00 73 SER A C 1
ATOM 531 O O . SER A 1 73 ? 0.857 -11.444 -4.174 1.00 93.00 73 SER A O 1
ATOM 533 N N . GLY A 1 74 ? 2.142 -12.982 -5.174 1.00 94.62 74 GLY A N 1
ATOM 534 C CA . GLY A 1 74 ? 1.965 -14.006 -4.145 1.00 94.62 74 GLY A CA 1
ATOM 535 C C . GLY A 1 74 ? 2.711 -13.675 -2.852 1.00 94.62 74 GLY A C 1
ATOM 536 O O . GLY A 1 74 ? 2.174 -13.861 -1.756 1.00 94.62 74 GLY A O 1
ATOM 537 N N . GLU A 1 75 ? 3.929 -13.139 -2.955 1.00 96.44 75 GLU A N 1
ATOM 538 C CA . GLU A 1 75 ? 4.659 -12.634 -1.785 1.00 96.44 75 GLU A CA 1
ATOM 539 C C . GLU A 1 75 ? 3.962 -11.419 -1.161 1.00 96.44 75 GLU A C 1
ATOM 541 O O . GLU A 1 75 ? 3.881 -11.317 0.070 1.00 96.44 75 GLU A O 1
ATOM 546 N N . LEU A 1 76 ? 3.408 -10.531 -1.993 1.00 97.19 76 LEU A N 1
ATOM 547 C CA . LEU A 1 76 ? 2.605 -9.398 -1.539 1.00 97.19 76 LEU A CA 1
ATOM 548 C C . LEU A 1 76 ? 1.331 -9.855 -0.822 1.00 97.19 76 LEU A C 1
ATOM 550 O O . LEU A 1 76 ? 1.119 -9.445 0.319 1.00 97.19 76 LEU A O 1
ATOM 554 N N . ASP A 1 77 ? 0.552 -10.768 -1.406 1.00 94.62 77 ASP A N 1
ATOM 555 C CA . ASP A 1 77 ? -0.638 -11.343 -0.768 1.00 94.62 77 ASP A CA 1
ATOM 556 C C . ASP A 1 77 ? -0.299 -11.956 0.598 1.00 94.62 77 ASP A C 1
ATOM 558 O O . ASP A 1 77 ? -0.984 -11.730 1.603 1.00 94.62 77 ASP A O 1
ATOM 562 N N . ALA A 1 78 ? 0.805 -12.706 0.680 1.00 95.75 78 ALA A N 1
ATOM 563 C CA . ALA A 1 78 ? 1.264 -13.293 1.933 1.00 95.75 78 ALA A CA 1
ATOM 564 C C . ALA A 1 78 ? 1.650 -12.223 2.973 1.00 95.75 78 ALA A C 1
ATOM 566 O O . ALA A 1 78 ? 1.373 -12.392 4.172 1.00 95.75 78 ALA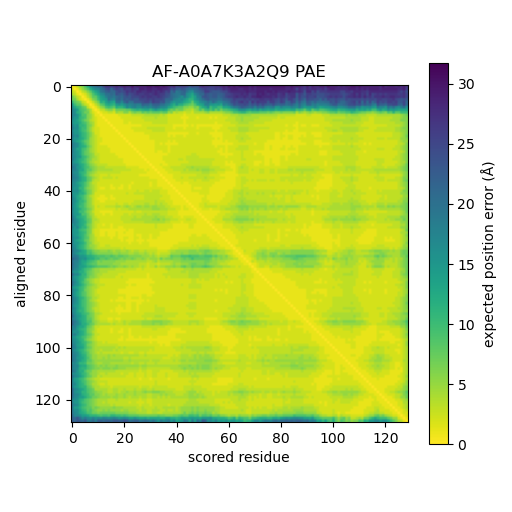 A O 1
ATOM 567 N N . ALA A 1 79 ? 2.275 -11.127 2.533 1.00 97.00 79 ALA A N 1
ATOM 568 C CA . ALA A 1 79 ? 2.620 -9.983 3.367 1.00 97.00 79 ALA A CA 1
ATOM 569 C C . ALA A 1 79 ? 1.366 -9.259 3.881 1.00 97.00 79 ALA A C 1
ATOM 571 O O . ALA A 1 79 ? 1.231 -9.079 5.095 1.00 97.00 79 ALA A O 1
ATOM 572 N N . HIS A 1 80 ? 0.411 -8.926 3.007 1.00 96.31 80 HIS A N 1
ATOM 573 C CA . HIS A 1 80 ? -0.855 -8.287 3.382 1.00 96.31 80 HIS A CA 1
ATOM 574 C C . HIS A 1 80 ? -1.647 -9.160 4.346 1.00 96.31 80 HIS A C 1
ATOM 576 O O . HIS A 1 80 ? -2.050 -8.701 5.414 1.00 96.31 80 HIS A O 1
ATOM 582 N N . ALA A 1 81 ? -1.781 -10.455 4.056 1.00 94.62 81 ALA A N 1
ATOM 583 C CA . ALA A 1 81 ? -2.487 -11.384 4.928 1.00 94.62 81 ALA A CA 1
ATOM 584 C C . ALA A 1 81 ? -1.855 -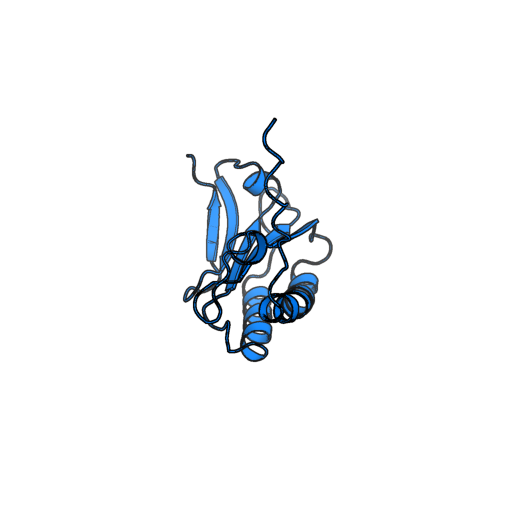11.464 6.330 1.00 94.62 81 ALA A C 1
ATOM 586 O O . ALA A 1 81 ? -2.567 -11.626 7.323 1.00 94.62 81 ALA A O 1
ATOM 587 N N . ARG A 1 82 ? -0.523 -11.338 6.451 1.00 95.50 82 ARG A N 1
ATOM 588 C CA . ARG A 1 82 ? 0.158 -11.266 7.757 1.00 95.50 82 ARG A CA 1
ATOM 589 C C . ARG A 1 82 ? -0.240 -10.010 8.529 1.00 95.50 82 ARG A C 1
ATOM 591 O O . ARG A 1 82 ? -0.550 -10.119 9.714 1.00 95.50 82 ARG A O 1
ATOM 598 N N . VAL A 1 83 ? -0.276 -8.860 7.861 1.00 96.75 83 VAL A N 1
ATOM 599 C CA . VAL A 1 83 ? -0.689 -7.578 8.453 1.00 96.75 83 VAL A CA 1
ATOM 600 C C . VAL A 1 83 ? -2.149 -7.647 8.901 1.00 96.75 83 VAL A C 1
ATOM 602 O O . VAL A 1 83 ? -2.458 -7.342 10.050 1.00 96.75 83 VAL A O 1
ATOM 605 N N . LEU A 1 84 ? -3.047 -8.137 8.046 1.00 94.75 84 LEU A N 1
ATOM 606 C CA . LEU A 1 84 ? -4.479 -8.229 8.342 1.00 94.75 84 LEU A CA 1
ATOM 607 C C . LEU A 1 84 ? -4.795 -9.227 9.467 1.00 94.75 84 LEU A C 1
ATOM 609 O O . LEU A 1 84 ? -5.731 -9.011 10.236 1.00 94.75 84 LEU A O 1
ATOM 613 N N . ARG A 1 85 ? -3.990 -10.287 9.634 1.00 95.75 85 ARG A N 1
ATOM 614 C CA . ARG A 1 85 ? -4.081 -11.177 10.807 1.00 95.75 85 ARG A CA 1
ATOM 615 C C . ARG A 1 85 ? -3.685 -10.477 12.109 1.00 95.75 85 ARG A C 1
ATOM 617 O O . ARG A 1 85 ? -4.301 -10.748 13.136 1.00 95.75 85 ARG A O 1
ATOM 624 N N . ALA A 1 86 ? -2.679 -9.603 12.077 1.00 96.81 86 ALA A N 1
ATOM 625 C CA . ALA A 1 86 ? -2.262 -8.818 13.242 1.00 96.81 86 ALA A CA 1
ATOM 626 C C . ALA A 1 86 ? -3.245 -7.673 13.560 1.00 96.81 86 ALA A C 1
ATOM 628 O O . ALA A 1 86 ? -3.394 -7.286 14.719 1.00 96.81 86 ALA A O 1
ATOM 629 N N . HIS A 1 87 ? -3.962 -7.181 12.545 1.00 96.56 87 HIS A N 1
ATOM 630 C CA . HIS A 1 87 ? -4.904 -6.064 12.640 1.00 96.56 87 HIS A CA 1
ATOM 631 C C . HIS A 1 87 ? -6.307 -6.450 12.141 1.00 96.56 87 HIS A C 1
ATOM 633 O O . HIS A 1 87 ? -6.795 -5.875 11.167 1.00 96.56 87 HIS A O 1
ATOM 639 N N . PRO A 1 88 ? -7.014 -7.378 12.816 1.00 95.44 88 PRO A N 1
ATOM 640 C CA . PRO A 1 88 ? -8.264 -7.957 12.311 1.00 95.44 88 PRO A CA 1
ATOM 641 C C . PRO A 1 88 ? -9.394 -6.938 12.129 1.00 95.44 88 PRO A C 1
ATOM 643 O O . PRO A 1 88 ? -10.295 -7.159 11.327 1.00 95.44 88 PRO A O 1
ATOM 646 N N . ALA A 1 89 ? -9.338 -5.796 12.823 1.00 94.94 89 ALA A N 1
ATOM 647 C CA . ALA A 1 89 ? -10.282 -4.703 12.609 1.00 94.94 89 ALA A CA 1
ATOM 648 C C . ALA A 1 89 ? -10.236 -4.150 11.170 1.00 94.94 89 ALA A C 1
ATOM 650 O O . ALA A 1 89 ? -11.192 -3.502 10.757 1.00 94.94 89 ALA A O 1
ATOM 651 N N . PHE A 1 90 ? -9.154 -4.374 10.421 1.00 95.69 90 PHE A N 1
ATOM 652 C CA . PHE A 1 90 ? -8.949 -3.873 9.059 1.00 95.69 90 PHE A CA 1
ATOM 653 C C . PHE A 1 90 ? -8.975 -4.967 7.983 1.00 95.69 90 PHE A C 1
ATOM 655 O O . PHE A 1 90 ? -8.594 -4.690 6.853 1.00 95.69 90 PHE A O 1
ATOM 662 N N . ARG A 1 91 ? -9.426 -6.189 8.313 1.00 90.31 91 ARG A N 1
ATOM 663 C CA . ARG A 1 91 ? -9.384 -7.372 7.429 1.00 90.31 91 ARG A CA 1
ATOM 664 C C . ARG A 1 91 ? -9.962 -7.147 6.025 1.00 90.31 91 ARG A C 1
ATOM 666 O O . ARG A 1 91 ? -9.434 -7.732 5.095 1.00 90.31 91 ARG A O 1
ATOM 673 N N . ASP A 1 92 ? -10.952 -6.272 5.893 1.00 92.81 92 ASP A N 1
ATOM 674 C CA . ASP A 1 92 ? -11.551 -5.870 4.615 1.00 92.81 92 ASP A CA 1
ATOM 675 C C . ASP A 1 92 ? -11.618 -4.340 4.510 1.00 92.81 92 ASP A C 1
ATOM 677 O O . ASP A 1 92 ? -12.624 -3.794 4.084 1.00 92.81 92 ASP A O 1
ATOM 681 N N . ARG A 1 93 ? -10.608 -3.635 5.037 1.00 96.56 93 ARG A N 1
ATOM 682 C CA . ARG A 1 93 ? -10.581 -2.160 5.114 1.00 96.56 93 ARG A CA 1
ATOM 683 C C . ARG A 1 93 ? -9.192 -1.577 4.865 1.00 96.56 93 ARG A C 1
ATOM 685 O O . ARG A 1 93 ? -8.797 -0.576 5.468 1.00 96.56 93 ARG A O 1
ATOM 692 N N . LEU A 1 94 ? -8.409 -2.278 4.058 1.00 96.44 94 LEU A N 1
ATOM 693 C CA . LEU A 1 94 ? -7.121 -1.827 3.556 1.00 96.44 94 LEU A CA 1
ATOM 694 C C . LEU A 1 94 ? -7.281 -1.643 2.050 1.00 96.44 94 LEU A C 1
ATOM 696 O O . LEU A 1 94 ? -7.566 -2.620 1.362 1.00 96.44 94 LEU A O 1
ATOM 700 N N . ASP A 1 95 ? -7.101 -0.413 1.579 1.00 97.69 95 ASP A N 1
ATOM 701 C CA . ASP A 1 95 ? -7.045 -0.091 0.157 1.00 97.69 95 ASP A CA 1
ATOM 702 C C . ASP A 1 95 ? -5.613 0.338 -0.183 1.00 97.69 95 ASP A C 1
ATOM 704 O O . ASP A 1 95 ? -5.053 1.267 0.411 1.00 97.69 95 ASP A O 1
ATOM 708 N N . LEU A 1 96 ? -4.965 -0.412 -1.066 1.00 97.50 96 LEU A N 1
ATOM 709 C CA . LEU A 1 96 ? -3.545 -0.296 -1.343 1.00 97.50 96 LEU A CA 1
ATOM 710 C C . LEU A 1 96 ? -3.288 -0.336 -2.841 1.00 97.50 96 LEU A C 1
ATOM 712 O O . LEU A 1 96 ? -3.644 -1.295 -3.516 1.00 97.50 96 LEU A O 1
ATOM 716 N N . THR A 1 97 ? -2.571 0.661 -3.345 1.00 97.75 97 THR A N 1
ATOM 717 C CA . THR A 1 97 ? -2.112 0.682 -4.736 1.00 97.75 97 THR A CA 1
ATOM 718 C C . THR A 1 97 ? -0.590 0.694 -4.797 1.00 97.75 97 THR A C 1
ATOM 720 O O . THR A 1 97 ? 0.049 1.548 -4.187 1.00 97.75 97 THR A O 1
ATOM 723 N N . TYR A 1 98 ? -0.000 -0.214 -5.572 1.00 98.12 98 TYR A N 1
ATOM 724 C CA . TYR A 1 98 ? 1.394 -0.163 -6.003 1.00 98.12 98 TYR A CA 1
ATOM 725 C C . TYR A 1 98 ? 1.459 0.423 -7.405 1.00 98.12 98 TYR A C 1
ATOM 727 O O . TYR A 1 98 ? 0.881 -0.133 -8.339 1.00 98.12 98 TYR A O 1
ATOM 735 N N . ALA A 1 99 ? 2.175 1.530 -7.563 1.00 97.25 99 ALA A N 1
ATOM 736 C CA . ALA A 1 99 ? 2.197 2.277 -8.812 1.00 97.25 99 ALA A CA 1
ATOM 737 C C . ALA A 1 99 ? 3.600 2.814 -9.123 1.00 97.25 99 ALA A C 1
ATOM 739 O O . ALA A 1 99 ? 4.293 3.292 -8.219 1.00 97.25 99 ALA A O 1
ATOM 740 N N . PRO A 1 100 ? 4.034 2.796 -10.394 1.00 96.75 100 PRO A N 1
ATOM 741 C CA . PRO A 1 100 ? 5.226 3.501 -10.813 1.00 96.75 100 PRO A CA 1
ATOM 742 C C . PRO A 1 100 ? 4.943 4.979 -11.039 1.00 96.75 100 PRO A C 1
ATOM 744 O O . PRO A 1 100 ? 3.794 5.393 -11.182 1.00 96.75 100 PRO A O 1
ATOM 747 N N . ALA A 1 101 ? 6.006 5.780 -11.128 1.00 92.31 101 ALA A N 1
ATOM 748 C CA . ALA A 1 101 ? 5.898 7.222 -11.356 1.00 92.31 101 ALA A CA 1
ATOM 749 C C . ALA A 1 101 ? 5.020 7.575 -12.574 1.00 92.31 101 ALA A C 1
ATOM 751 O O . ALA A 1 101 ? 4.247 8.522 -12.495 1.00 92.31 101 ALA A O 1
ATOM 752 N N . ALA A 1 102 ? 5.072 6.773 -13.645 1.00 93.25 102 ALA A N 1
ATOM 753 C CA . ALA A 1 102 ? 4.213 6.924 -14.821 1.00 93.25 102 ALA A CA 1
ATOM 754 C C . ALA A 1 102 ? 2.714 6.844 -14.476 1.00 93.25 102 ALA A C 1
ATOM 756 O O . ALA A 1 102 ? 1.930 7.700 -14.878 1.00 93.25 102 ALA A O 1
ATOM 757 N N . ALA A 1 103 ? 2.307 5.865 -13.660 1.00 95.00 103 ALA A N 1
ATOM 758 C CA . ALA A 1 103 ? 0.914 5.755 -13.235 1.00 95.00 103 ALA A CA 1
ATOM 759 C C . ALA A 1 103 ? 0.509 6.915 -12.314 1.00 95.00 103 ALA A C 1
ATOM 761 O O . ALA A 1 103 ? -0.598 7.432 -12.430 1.00 95.00 103 ALA A O 1
ATOM 762 N N . LEU A 1 104 ? 1.419 7.376 -11.448 1.00 89.69 104 LEU A N 1
ATOM 763 C CA . LEU A 1 104 ? 1.186 8.552 -10.598 1.00 89.69 104 LEU A CA 1
ATOM 764 C C . LEU A 1 104 ? 1.041 9.845 -11.406 1.00 89.69 104 LEU A C 1
ATOM 766 O O . LEU A 1 104 ? 0.292 10.736 -11.013 1.00 89.69 104 LEU A O 1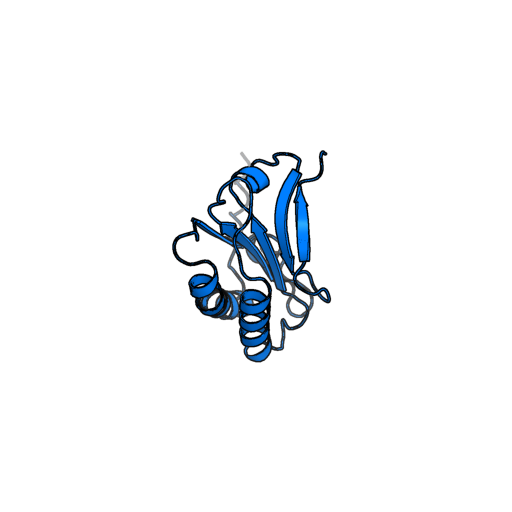
ATOM 770 N N . ALA A 1 105 ? 1.742 9.943 -12.535 1.00 91.12 105 ALA A N 1
ATOM 771 C CA . ALA A 1 105 ? 1.611 11.036 -13.491 1.00 91.12 105 ALA A CA 1
ATOM 772 C C . ALA A 1 105 ? 0.331 10.938 -14.344 1.00 91.12 105 ALA A C 1
ATOM 774 O O . ALA A 1 105 ? 0.049 11.849 -15.122 1.00 91.12 105 ALA A O 1
ATOM 775 N N . GLY A 1 106 ? -0.452 9.863 -14.196 1.00 90.81 106 GLY A N 1
ATOM 776 C CA . GLY A 1 106 ? -1.672 9.632 -14.962 1.00 90.81 106 GLY A CA 1
ATOM 777 C C . GLY A 1 106 ? -1.418 9.160 -16.393 1.00 90.81 106 GLY A C 1
ATOM 778 O O . GLY A 1 106 ? -2.289 9.331 -17.244 1.00 90.81 106 GLY A O 1
ATOM 779 N N . GLU A 1 107 ? -0.245 8.591 -16.687 1.00 93.75 107 GLU A N 1
ATOM 780 C CA . GLU A 1 107 ? 0.068 8.078 -18.022 1.00 93.75 107 GLU A CA 1
ATOM 781 C C . GLU A 1 107 ? -0.866 6.910 -18.387 1.00 93.75 107 GLU A C 1
ATOM 783 O O . GLU A 1 107 ? -0.853 5.877 -17.705 1.00 93.75 107 GLU A O 1
ATOM 788 N N . PRO A 1 108 ? -1.669 7.023 -19.464 1.00 94.31 108 PRO A N 1
ATOM 789 C CA . PRO A 1 108 ? -2.588 5.963 -19.853 1.00 94.31 108 PRO A CA 1
ATOM 790 C C . PRO A 1 108 ? -1.860 4.650 -20.142 1.00 94.31 108 PRO A C 1
ATOM 792 O O . PRO A 1 108 ? -0.848 4.613 -20.839 1.00 94.31 108 PRO A O 1
ATOM 795 N N . GLY A 1 109 ? -2.406 3.549 -19.633 1.00 93.06 109 GLY A N 1
ATOM 796 C CA . GLY A 1 109 ? -1.847 2.214 -19.815 1.00 93.06 109 GLY A CA 1
ATOM 797 C C . GLY A 1 109 ? -0.707 1.857 -18.859 1.00 93.06 109 GLY A C 1
ATOM 798 O O . GLY A 1 109 ? -0.304 0.691 -18.861 1.00 93.06 109 GLY A O 1
ATOM 799 N N . ALA A 1 110 ? -0.214 2.785 -18.029 1.00 94.31 110 ALA A N 1
ATOM 800 C CA . ALA A 1 110 ? 0.791 2.476 -17.014 1.00 94.31 110 ALA A CA 1
ATOM 801 C C . ALA A 1 110 ? 0.268 1.398 -16.042 1.00 94.31 110 ALA A C 1
ATOM 803 O O . ALA A 1 110 ? -0.888 1.492 -15.612 1.00 94.31 110 ALA A O 1
ATOM 804 N N . PRO A 1 111 ? 1.069 0.366 -15.711 1.00 95.88 111 PRO A N 1
ATOM 805 C CA . PRO A 1 111 ? 0.620 -0.729 -14.860 1.00 95.88 111 PRO A CA 1
ATOM 806 C C . PRO A 1 111 ? 0.506 -0.296 -13.399 1.00 95.88 111 PRO A C 1
ATOM 808 O O . PRO A 1 111 ? 1.239 0.576 -12.931 1.00 95.88 111 PRO A O 1
ATOM 811 N N . LEU A 1 112 ? -0.378 -0.962 -12.667 1.00 96.12 112 LEU A N 1
ATOM 812 C CA . LEU A 1 112 ? -0.486 -0.880 -11.214 1.00 96.12 112 LEU A CA 1
ATOM 813 C C . LEU A 1 112 ? -0.930 -2.231 -10.645 1.00 96.12 112 LEU A C 1
ATOM 815 O O . LEU A 1 112 ? -1.519 -3.044 -11.360 1.00 96.12 112 LEU A O 1
ATOM 819 N N . LEU A 1 113 ? -0.664 -2.462 -9.361 1.00 97.12 113 LEU A N 1
ATOM 820 C CA . LEU A 1 113 ? -1.311 -3.529 -8.592 1.00 97.12 113 LEU A CA 1
ATOM 821 C C . LEU A 1 113 ? -2.194 -2.885 -7.529 1.00 97.12 113 LEU A C 1
ATOM 823 O O . LEU A 1 113 ? -1.723 -2.007 -6.808 1.00 97.12 113 LEU A O 1
ATOM 827 N N . ALA A 1 114 ? -3.442 -3.323 -7.423 1.00 96.44 114 ALA A N 1
ATOM 828 C CA . ALA A 1 114 ? -4.400 -2.804 -6.458 1.00 96.44 114 ALA A CA 1
ATOM 829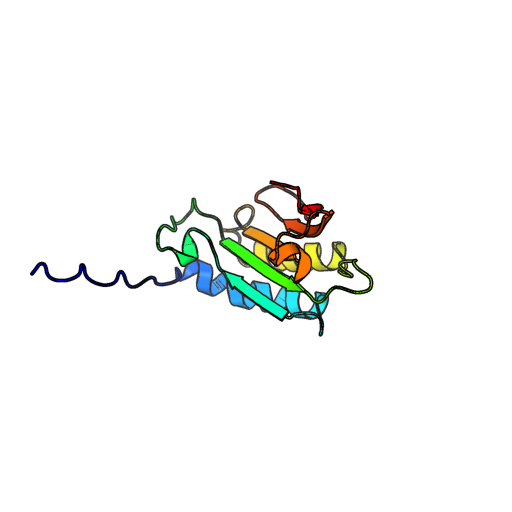 C C . ALA A 1 114 ? -4.921 -3.925 -5.557 1.00 96.44 114 ALA A C 1
ATOM 831 O O . ALA A 1 114 ? -5.149 -5.049 -6.003 1.00 96.44 114 ALA A O 1
ATOM 832 N N . LEU A 1 115 ? -5.084 -3.605 -4.280 1.00 96.44 115 LEU A N 1
ATOM 833 C CA . LEU A 1 115 ? -5.790 -4.393 -3.283 1.00 96.44 115 LEU A CA 1
ATOM 834 C C . LEU A 1 115 ? -6.884 -3.488 -2.727 1.00 96.44 115 LEU A C 1
ATOM 836 O O . LEU A 1 115 ? -6.561 -2.467 -2.127 1.00 96.44 115 LEU A O 1
ATOM 840 N N . SER A 1 116 ? -8.142 -3.876 -2.890 1.00 94.94 116 SER A N 1
ATOM 841 C CA . SER A 1 116 ? -9.288 -3.134 -2.366 1.00 94.94 116 SER A CA 1
ATOM 842 C C . SER A 1 116 ? -10.058 -3.981 -1.348 1.00 94.94 116 SER A C 1
ATOM 844 O O . SER A 1 116 ? -9.945 -5.210 -1.349 1.00 94.94 116 SER A O 1
ATOM 846 N N . PRO A 1 117 ? -10.852 -3.356 -0.463 1.00 93.31 117 PRO A N 1
ATOM 847 C CA . PRO A 1 117 ? -11.753 -4.049 0.454 1.00 93.31 117 PRO A CA 1
ATOM 848 C C . PRO A 1 117 ? -12.528 -5.211 -0.187 1.00 93.31 117 PRO A C 1
ATOM 850 O O . PRO A 1 117 ? -13.333 -5.017 -1.093 1.00 93.31 117 PRO A O 1
ATOM 853 N N . GLY A 1 118 ? -12.311 -6.430 0.316 1.00 88.75 118 GLY A N 1
ATOM 854 C CA . GLY A 1 118 ? -13.013 -7.631 -0.148 1.00 88.75 118 GLY A CA 1
ATOM 855 C C . GLY A 1 118 ? -12.528 -8.203 -1.486 1.00 88.75 118 GLY A C 1
ATOM 856 O O . GLY A 1 118 ? -13.070 -9.215 -1.934 1.00 88.75 118 GLY A O 1
ATOM 857 N N . GLU A 1 119 ? -11.500 -7.617 -2.098 1.00 91.19 119 GLU A N 1
ATOM 858 C CA . GLU A 1 119 ? -10.924 -8.074 -3.359 1.00 91.19 119 GLU A CA 1
ATOM 859 C C . GLU A 1 119 ? -9.488 -8.582 -3.154 1.00 91.19 119 GLU A C 1
ATOM 861 O O . GLU A 1 119 ? -8.743 -8.024 -2.347 1.00 91.19 119 GLU A O 1
ATOM 866 N N . PRO A 1 120 ? -9.065 -9.651 -3.855 1.00 90.06 120 PRO A N 1
ATOM 867 C CA . PRO A 1 120 ? -7.662 -10.050 -3.864 1.00 90.06 120 PRO A CA 1
ATOM 868 C C . PRO A 1 120 ? -6.806 -9.009 -4.598 1.00 90.06 120 PRO A C 1
ATOM 870 O O . PRO A 1 120 ? -7.315 -8.221 -5.405 1.00 90.06 120 PRO A O 1
ATOM 873 N N . LEU A 1 121 ? -5.491 -9.051 -4.365 1.00 94.75 121 LEU A N 1
ATOM 874 C CA . LEU A 1 121 ? -4.542 -8.252 -5.130 1.00 94.75 121 LEU A CA 1
ATOM 875 C C . LEU A 1 121 ? -4.690 -8.569 -6.623 1.00 94.75 121 LEU A C 1
ATOM 877 O O . LEU A 1 121 ? -4.657 -9.729 -7.039 1.00 94.75 121 LEU A O 1
ATOM 881 N N . HIS A 1 122 ? -4.844 -7.536 -7.441 1.00 94.25 122 HIS A N 1
ATOM 882 C CA . HIS A 1 122 ? -5.050 -7.688 -8.873 1.00 94.25 122 HIS A CA 1
ATOM 883 C C . HIS A 1 122 ? -4.264 -6.651 -9.669 1.00 94.25 122 HIS A C 1
ATOM 885 O O . HIS A 1 122 ? -3.960 -5.552 -9.202 1.00 94.25 122 HIS A O 1
ATOM 891 N N . ALA A 1 123 ? -3.918 -7.021 -10.901 1.00 95.19 123 ALA A N 1
ATOM 892 C CA . ALA A 1 123 ? -3.250 -6.126 -11.830 1.00 95.19 123 ALA A CA 1
ATOM 893 C C . ALA A 1 123 ? -4.260 -5.231 -12.549 1.00 95.19 123 ALA A C 1
ATOM 895 O O . ALA A 1 123 ? -5.313 -5.687 -12.994 1.00 95.19 123 ALA A O 1
ATOM 896 N N . GLY A 1 124 ? -3.896 -3.964 -12.705 1.00 93.88 124 GLY A N 1
ATOM 897 C CA . GLY A 1 124 ? -4.664 -2.961 -13.425 1.00 93.88 124 GLY A CA 1
ATOM 898 C C . GLY A 1 124 ? -3.768 -2.078 -14.284 1.00 93.88 124 GLY A C 1
ATOM 899 O O . GLY A 1 124 ? -2.542 -2.219 -14.311 1.00 93.88 124 GLY A O 1
ATOM 900 N N . ARG A 1 125 ? -4.396 -1.150 -15.005 1.00 94.88 125 ARG A N 1
ATOM 901 C CA . ARG A 1 125 ? -3.711 -0.103 -15.766 1.00 94.88 125 ARG A CA 1
ATOM 902 C C . ARG A 1 125 ? -4.451 1.216 -15.603 1.00 94.88 125 ARG A C 1
ATOM 904 O O . ARG A 1 125 ? -5.676 1.217 -15.500 1.00 94.88 125 ARG A O 1
ATOM 911 N N . VAL A 1 126 ? -3.718 2.325 -15.618 1.00 92.81 126 VAL A N 1
ATOM 912 C CA . VAL A 1 126 ? -4.321 3.664 -15.614 1.00 92.81 126 VAL A CA 1
ATOM 913 C C . VAL A 1 126 ? -5.183 3.834 -16.863 1.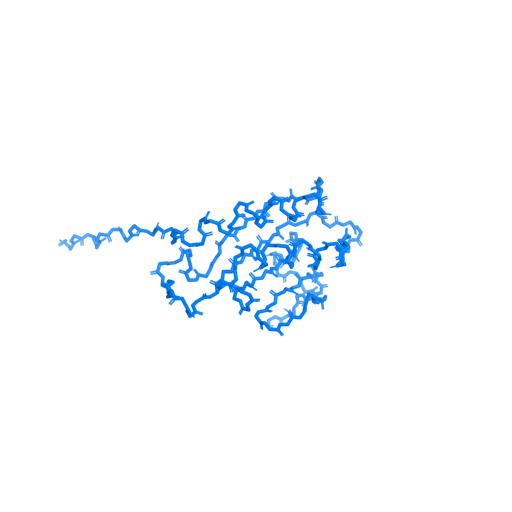00 92.81 126 VAL A C 1
ATOM 915 O O . VAL A 1 126 ? -4.708 3.667 -17.989 1.00 92.81 126 VAL A O 1
ATOM 918 N N . THR A 1 127 ? -6.459 4.152 -16.671 1.00 87.81 127 THR A N 1
ATOM 919 C CA . THR A 1 127 ? -7.396 4.431 -17.761 1.00 87.81 127 THR A CA 1
ATOM 920 C C . THR A 1 127 ? -7.319 5.901 -18.176 1.00 87.81 127 THR A C 1
ATOM 922 O O . THR A 1 127 ? -7.095 6.755 -17.316 1.00 87.81 127 THR A O 1
ATOM 925 N N . PRO A 1 128 ? -7.540 6.231 -19.462 1.00 77.25 128 PRO A N 1
ATOM 926 C CA . PRO A 1 128 ? -7.753 7.616 -19.869 1.00 77.25 128 PRO A CA 1
ATOM 927 C C . PRO A 1 128 ? -8.961 8.205 -19.130 1.00 77.25 128 PRO A C 1
ATOM 929 O O . PRO A 1 128 ? -9.944 7.494 -18.904 1.00 77.25 128 PRO A O 1
ATOM 932 N N . ALA A 1 129 ? -8.862 9.482 -18.762 1.00 71.06 129 ALA A N 1
ATOM 933 C CA . ALA A 1 129 ? -9.980 10.265 -18.238 1.00 71.06 129 ALA A CA 1
ATOM 934 C C . ALA A 1 129 ? -11.012 10.594 -19.328 1.00 71.06 129 ALA A C 1
ATOM 936 O O . ALA A 1 129 ? -10.609 10.706 -20.511 1.00 71.06 129 ALA A O 1
#

Solvent-accessible surface area (backbone atoms only — not comparable to full-atom values): 7447 Å² total; per-residue (Å²): 135,82,79,78,76,79,80,80,82,66,61,68,47,72,72,55,65,61,47,52,59,49,45,49,65,44,42,47,73,68,53,40,97,30,57,72,49,75,45,74,38,61,39,43,60,70,58,69,57,43,91,92,71,54,51,48,37,37,41,35,36,33,61,57,55,99,80,36,74,93,60,62,65,68,60,46,50,54,27,51,53,52,40,30,68,78,39,61,93,38,64,60,28,47,31,39,37,42,30,23,69,54,33,76,72,61,38,63,64,27,43,32,40,38,28,43,59,86,47,72,78,40,82,48,55,37,69,77,132

Mean predicted aligned error: 4.74 Å

Foldseek 3Di:
DDDPDPDPPQDQDPLLVVLVVLLCVLCCVQLDPQWPDKDWDPCRRVVNDDQLPAATAMETEGADDPLDRPGDLVSNQVSVVVSCVVNVSRVQRYWYKYFYPCVVVLPFQRKMWIDHRPDRIDIDTRHDD

Radius of gyration: 16.1 Å; Cα contacts (8 Å, |Δi|>4): 207; chains: 1; bounding box: 32×56×36 Å

Sequence (129 aa):
MSEPAPSRQITVPVSVRRVLPDLLTAVAPVVGERLIGAWLYGSAATGSFERGVSDIDVLIGVAAVEGELPLDSGELDAAHARVLRAHPAFRDRLDLTYAPAAALAGEPGAPLLALSPGEPLHAGRVTPA

pLDDT: mean 92.27, std 9.12, range [55.81, 98.25]

Nearest PDB structures (foldseek):
  6p80-assembly1_A  TM=4.290E-01  e=1.449E-02  Escherichia coli MS 115-1
  7oyc-assembly1_D2  TM=6.141E-01  e=3.589E-01  Xenopus laevis
  6u7b-assembly1_A  TM=4.265E-01  e=1.205E-01  Escherichia coli MS 115-1
  3ovs-assembly1_A  TM=3.612E-01  e=3.366E-01  Archaeoglobus fulgidus
  5cw3-assembly1_B  TM=4.361E-01  e=1.296E+00  Camponotus floridanus

Secondary structure (DSSP, 8-state):
-PPPPP-------HHHHHHHHHHHHHHHHHHGGGEEEEEEEHHHHHT---TTT--EEEEEEE--BTTB----HHHHHHHHHHHHHH-GGGTT-EEEEEE-HHHHTT-TT-EEEEE-TT---EEEEPPP-